Protein AF-A0A2C6MQ19-F1 (afdb_monomer_lite)

Foldseek 3Di:
DDELVCLQVVVVHQLCRVCVVLVHHSVVSVVCSVAVQPPDPSVVVSSCVVSVHDPVVYDGGD

Sequence (62 aa):
MKTLKELRTDYGLTQKELGDLFKVSSRTIQNMEKDSTNIKDSLLSKYMSAFNVKYDDIFLGN

pLDDT: mean 96.97, std 2.97, range [76.81, 98.69]

InterPro domains:
  IPR001387 Cro/C1-type, helix-turn-helix domain [PF01381] (4-57)
  IPR001387 Cro/C1-type, helix-turn-helix domain [PS50943] (4-58)
  IPR001387 Cro/C1-type, helix-turn-helix domain [SM00530] (3-58)
  IPR001387 Cro/C1-type, helix-turn-helix domain [cd00093] (1-58)
  IPR010982 Lambda repressor-like, DNA-binding domain superfamily [G3DSA:1.10.260.40] (1-62)
  IPR010982 Lambda repressor-like, DNA-binding domain superfamily [SSF47413] (3-61)

Radius of gyration: 10.18 Å; chains: 1; bounding box: 23×22×23 Å

Structure (mmCIF, N/CA/C/O backbone):
data_AF-A0A2C6MQ19-F1
#
_entry.id   AF-A0A2C6MQ19-F1
#
loop_
_atom_site.group_PDB
_atom_site.id
_atom_site.type_symbol
_atom_site.label_atom_id
_atom_site.label_alt_id
_atom_site.label_comp_id
_atom_site.label_asym_id
_atom_site.label_entity_id
_atom_site.label_seq_id
_atom_site.pdbx_PDB_ins_code
_atom_site.Cartn_x
_atom_site.Cartn_y
_atom_site.Cartn_z
_atom_site.occupancy
_atom_site.B_iso_or_equiv
_atom_site.auth_seq_id
_atom_site.auth_comp_id
_atom_site.auth_asym_id
_atom_site.auth_atom_id
_atom_site.pdbx_PDB_model_num
ATOM 1 N N . MET A 1 1 ? -4.887 -7.412 -13.981 1.00 90.75 1 MET A N 1
ATOM 2 C CA . MET A 1 1 ? -4.056 -6.578 -13.092 1.00 90.75 1 MET A CA 1
ATOM 3 C C . MET A 1 1 ? -4.945 -5.563 -12.400 1.00 90.75 1 MET A C 1
ATOM 5 O O . MET A 1 1 ? -5.900 -5.115 -13.025 1.00 90.75 1 MET A O 1
ATOM 9 N N . LYS A 1 2 ? -4.657 -5.239 -11.141 1.00 95.56 2 LYS A N 1
ATOM 10 C CA . LYS A 1 2 ? -5.330 -4.202 -10.351 1.00 95.56 2 LYS A CA 1
ATOM 11 C C . LYS A 1 2 ? -4.301 -3.212 -9.824 1.00 95.56 2 LYS A C 1
ATOM 13 O O . LYS A 1 2 ? -3.180 -3.591 -9.485 1.00 95.56 2 LYS A O 1
ATOM 18 N N . THR A 1 3 ? -4.686 -1.951 -9.743 1.00 97.62 3 THR A N 1
ATOM 19 C CA . THR A 1 3 ? -3.913 -0.909 -9.063 1.00 97.62 3 THR A CA 1
ATOM 20 C C . THR A 1 3 ? -3.933 -1.125 -7.547 1.00 97.62 3 THR A C 1
ATOM 22 O O . THR A 1 3 ? -4.816 -1.794 -7.001 1.00 97.62 3 THR A O 1
ATOM 25 N N . LEU A 1 4 ? -2.996 -0.499 -6.828 1.00 97.88 4 LEU A N 1
ATOM 26 C CA . LEU A 1 4 ? -2.972 -0.530 -5.357 1.00 97.88 4 LEU A CA 1
ATOM 27 C C . LEU A 1 4 ? -4.274 0.009 -4.741 1.00 97.88 4 LEU A C 1
ATOM 29 O O . LEU A 1 4 ? -4.747 -0.505 -3.726 1.00 97.88 4 LEU A O 1
ATOM 33 N N . LYS A 1 5 ? -4.872 1.015 -5.390 1.00 98.25 5 LYS A N 1
ATOM 34 C CA . LYS A 1 5 ? -6.135 1.620 -4.969 1.00 98.25 5 LYS A CA 1
ATOM 35 C C . LYS A 1 5 ? -7.295 0.641 -5.095 1.00 98.25 5 LYS A C 1
ATOM 37 O O . LYS A 1 5 ? -8.068 0.531 -4.151 1.00 98.25 5 LYS A O 1
ATOM 42 N N . GLU A 1 6 ? -7.398 -0.061 -6.222 1.00 98.12 6 GLU A N 1
ATOM 43 C CA . GLU A 1 6 ? -8.451 -1.058 -6.452 1.00 98.12 6 GLU A CA 1
ATOM 44 C C . GLU A 1 6 ? -8.357 -2.206 -5.446 1.00 98.12 6 GLU A C 1
ATOM 46 O O . GLU A 1 6 ? -9.353 -2.526 -4.806 1.00 98.12 6 GLU A O 1
ATOM 51 N N . LEU A 1 7 ? -7.151 -2.746 -5.212 1.00 97.94 7 LEU A N 1
ATOM 52 C CA . LEU A 1 7 ? -6.933 -3.781 -4.192 1.00 97.94 7 LEU A CA 1
ATOM 53 C C . LEU A 1 7 ? -7.430 -3.334 -2.814 1.00 97.94 7 LEU A C 1
ATOM 55 O O . LEU A 1 7 ? -8.123 -4.082 -2.127 1.00 97.94 7 LEU A O 1
ATOM 59 N N . ARG A 1 8 ? -7.126 -2.090 -2.422 1.00 98.19 8 ARG A N 1
ATOM 60 C CA . ARG A 1 8 ? -7.602 -1.534 -1.155 1.00 98.19 8 ARG A CA 1
ATOM 61 C C . ARG A 1 8 ? -9.127 -1.393 -1.128 1.00 98.19 8 ARG A C 1
ATOM 63 O O . ARG A 1 8 ? -9.752 -1.759 -0.132 1.00 98.19 8 ARG A O 1
ATOM 70 N N . THR A 1 9 ? -9.723 -0.808 -2.168 1.00 98.19 9 THR A N 1
ATOM 71 C CA . THR A 1 9 ? -11.163 -0.506 -2.190 1.00 98.19 9 THR A CA 1
ATOM 72 C C . THR A 1 9 ? -12.028 -1.751 -2.307 1.00 98.19 9 THR A C 1
ATOM 74 O O . THR A 1 9 ? -13.104 -1.773 -1.718 1.00 98.19 9 THR A O 1
ATOM 77 N N . ASP A 1 10 ? -11.548 -2.798 -2.977 1.00 97.44 10 ASP A N 1
ATOM 78 C CA . ASP A 1 10 ? -12.243 -4.087 -3.079 1.00 97.44 10 ASP A CA 1
ATOM 79 C C . ASP A 1 10 ? -12.415 -4.761 -1.713 1.00 97.44 10 ASP A C 1
ATOM 81 O O . ASP A 1 10 ? -13.382 -5.482 -1.482 1.00 97.44 10 ASP A O 1
ATOM 85 N N . TYR A 1 11 ? -11.497 -4.481 -0.787 1.00 96.12 11 TYR A N 1
ATOM 86 C CA . TYR A 1 11 ? -11.553 -4.934 0.602 1.00 96.12 11 TYR A CA 1
ATOM 87 C C . TYR A 1 11 ? -12.261 -3.937 1.533 1.00 96.12 11 TYR A C 1
ATOM 89 O O . TYR A 1 11 ? -12.284 -4.137 2.746 1.00 96.12 11 TYR A O 1
ATOM 97 N N . GLY A 1 12 ? -12.829 -2.853 0.995 1.00 97.75 12 GLY A N 1
ATOM 98 C CA . GLY A 1 12 ? -13.571 -1.855 1.768 1.00 97.75 12 GLY A CA 1
ATOM 99 C C . GLY A 1 12 ? -12.713 -1.011 2.714 1.00 97.75 12 GLY A C 1
ATOM 100 O O . GLY A 1 12 ? -13.254 -0.370 3.609 1.00 97.75 12 GLY A O 1
ATOM 101 N N . LEU A 1 13 ? -11.388 -0.994 2.533 1.00 98.25 13 LEU A N 1
ATOM 102 C CA . LEU A 1 13 ? -10.469 -0.288 3.424 1.00 98.25 13 LEU A CA 1
ATOM 103 C C . LEU A 1 13 ? -10.303 1.177 3.014 1.00 98.25 13 LEU A C 1
ATOM 105 O O . LEU A 1 13 ? -10.142 1.514 1.838 1.00 98.25 13 LEU A O 1
ATOM 109 N N . THR A 1 14 ? -10.222 2.070 3.992 1.00 98.62 14 THR A N 1
ATOM 110 C CA . THR A 1 14 ? -9.721 3.437 3.806 1.00 98.62 14 THR A CA 1
ATOM 111 C C . THR A 1 14 ? -8.190 3.457 3.727 1.00 98.62 14 THR A C 1
ATOM 113 O O . THR A 1 14 ? -7.500 2.542 4.178 1.00 98.62 14 THR A O 1
ATOM 116 N N . GLN A 1 15 ? -7.611 4.533 3.179 1.00 98.69 15 GLN A N 1
ATOM 117 C CA . GLN A 1 15 ? -6.148 4.705 3.151 1.00 98.69 15 GLN A CA 1
ATOM 118 C C . GLN A 1 15 ? -5.531 4.730 4.557 1.00 98.69 15 GLN A C 1
ATOM 120 O O . GLN A 1 15 ? -4.386 4.317 4.734 1.00 98.69 15 GLN A O 1
ATOM 125 N N . LYS A 1 16 ? -6.282 5.215 5.556 1.00 98.69 16 LYS A N 1
ATOM 126 C CA . LYS A 1 16 ? -5.854 5.201 6.955 1.00 98.69 16 LYS A CA 1
ATOM 127 C C . LYS A 1 16 ? -5.791 3.774 7.490 1.00 98.69 16 LYS A C 1
ATOM 129 O O . LYS A 1 16 ? -4.758 3.396 8.021 1.00 98.69 16 LYS A O 1
ATOM 134 N N . GLU A 1 17 ? -6.844 2.984 7.300 1.00 98.69 17 GLU A N 1
ATOM 135 C CA . GLU A 1 17 ? -6.890 1.593 7.774 1.00 98.69 17 GLU A CA 1
ATOM 136 C C . GLU A 1 17 ? -5.817 0.728 7.112 1.00 98.69 17 GLU A C 1
ATOM 138 O O . GLU A 1 17 ? -5.148 -0.047 7.793 1.00 98.69 17 GLU A O 1
ATOM 143 N N . LEU A 1 18 ? -5.578 0.907 5.808 1.00 98.56 18 LEU A N 1
ATOM 144 C CA . LEU A 1 18 ? -4.483 0.210 5.135 1.00 98.56 18 LEU A CA 1
ATOM 145 C C . LEU A 1 18 ? -3.110 0.673 5.643 1.00 98.56 18 LEU A C 1
ATOM 147 O O . LEU A 1 18 ? -2.206 -0.144 5.812 1.00 98.56 18 LEU A O 1
ATOM 151 N N . GLY A 1 19 ? -2.947 1.972 5.905 1.00 98.50 19 GLY A N 1
ATOM 152 C CA . GLY A 1 19 ? -1.732 2.516 6.510 1.00 98.50 19 GLY A CA 1
ATOM 153 C C . GLY A 1 19 ? -1.458 1.899 7.881 1.00 98.50 19 GLY A C 1
ATOM 154 O O . GLY A 1 19 ? -0.355 1.405 8.120 1.00 98.50 19 GLY A O 1
ATOM 155 N N . ASP A 1 20 ? -2.480 1.836 8.735 1.00 98.50 20 ASP A N 1
ATOM 156 C CA . ASP A 1 20 ? -2.412 1.220 10.061 1.00 98.50 20 ASP A CA 1
ATOM 157 C C . ASP A 1 20 ? -2.054 -0.280 9.950 1.00 98.50 20 ASP A C 1
ATOM 159 O O . ASP A 1 20 ? -1.127 -0.742 10.622 1.00 98.50 20 ASP A O 1
ATOM 163 N N . LEU A 1 21 ? -2.685 -1.019 9.024 1.00 97.94 21 LEU A N 1
ATOM 164 C CA . LEU A 1 21 ? -2.381 -2.430 8.736 1.00 97.94 21 LEU A CA 1
ATOM 165 C C . LEU A 1 21 ? -0.928 -2.627 8.276 1.00 97.94 21 LEU A C 1
ATOM 167 O O . LEU A 1 21 ? -0.237 -3.551 8.712 1.00 97.94 21 LEU A O 1
ATOM 171 N N . PHE A 1 22 ? -0.438 -1.748 7.403 1.00 98.00 22 PHE A N 1
ATOM 172 C CA . PHE A 1 22 ? 0.913 -1.825 6.848 1.00 98.00 22 PHE A CA 1
ATOM 17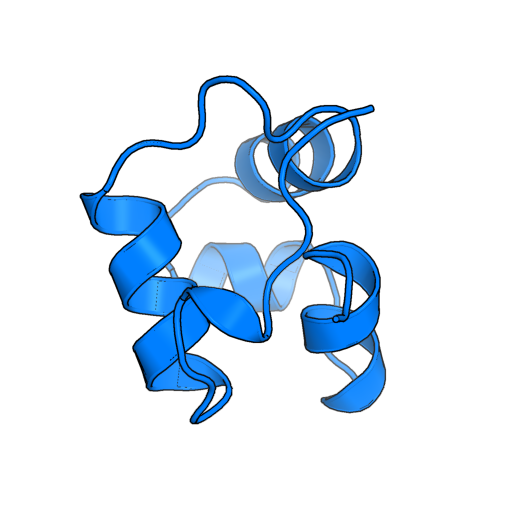3 C C . PHE A 1 22 ? 1.963 -1.138 7.718 1.00 98.00 22 PHE A C 1
ATOM 175 O O . PHE A 1 22 ? 3.148 -1.196 7.375 1.00 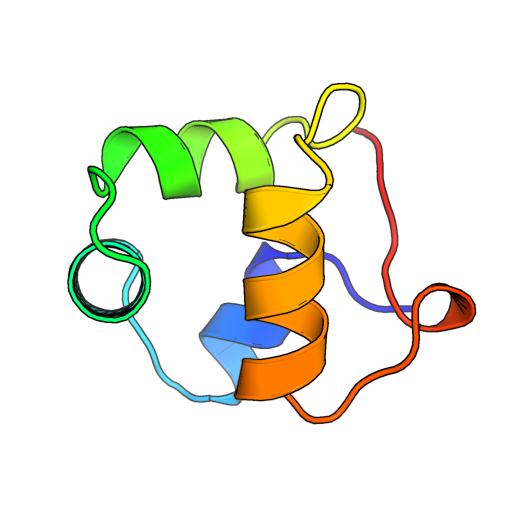98.00 22 PHE A O 1
ATOM 182 N N . LYS A 1 23 ? 1.573 -0.547 8.852 1.00 97.8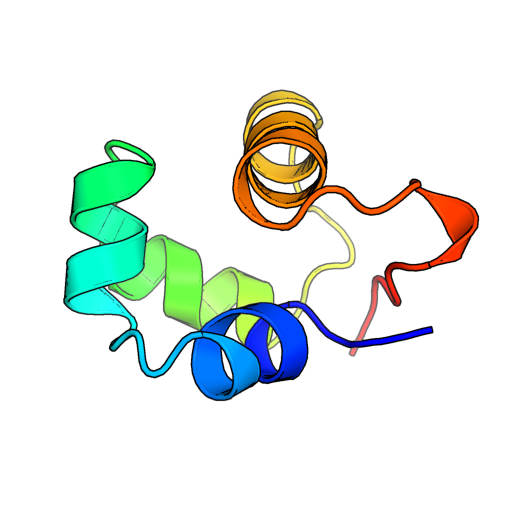1 23 LYS A N 1
ATOM 183 C CA . LYS A 1 23 ? 2.444 0.243 9.732 1.00 97.81 23 LYS A CA 1
ATOM 184 C C . LYS A 1 23 ? 3.176 1.357 8.968 1.00 97.81 23 LYS A C 1
A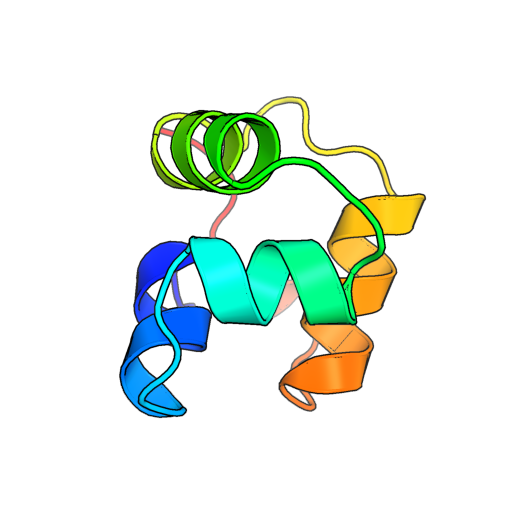TOM 186 O O . LYS A 1 23 ? 4.385 1.534 9.113 1.00 97.81 23 LYS A O 1
ATOM 191 N N . VAL A 1 24 ? 2.448 2.076 8.115 1.00 97.69 24 VAL A N 1
ATOM 192 C CA . VAL A 1 24 ? 2.912 3.253 7.362 1.00 97.69 24 VAL A CA 1
ATOM 193 C C . VAL A 1 24 ? 1.877 4.373 7.456 1.00 97.69 24 VAL A C 1
ATOM 195 O O . VAL A 1 24 ? 0.728 4.149 7.818 1.00 97.69 24 VAL A O 1
ATOM 198 N N . SER A 1 25 ? 2.259 5.601 7.113 1.00 98.38 25 SER A N 1
ATOM 199 C CA . SER A 1 25 ? 1.297 6.706 7.120 1.00 98.38 25 SER A CA 1
ATOM 200 C C . SER A 1 25 ? 0.237 6.546 6.020 1.00 98.38 25 SER A C 1
ATOM 202 O O . SER A 1 25 ? 0.532 6.043 4.933 1.00 98.38 25 SER A O 1
ATOM 204 N N . SER A 1 26 ? -0.971 7.066 6.247 1.00 98.25 26 SER A N 1
ATOM 205 C CA . SER A 1 26 ? -2.006 7.169 5.203 1.00 98.25 26 SER A CA 1
ATOM 206 C C . SER A 1 26 ? -1.514 7.943 3.972 1.00 98.25 26 SER A C 1
ATOM 208 O O . SER A 1 26 ? -1.848 7.595 2.843 1.00 98.25 26 SER A O 1
ATOM 210 N N . ARG A 1 27 ? -0.644 8.943 4.173 1.00 98.31 27 ARG A N 1
ATOM 211 C CA . ARG A 1 27 ? 0.019 9.693 3.096 1.00 98.31 27 ARG A CA 1
ATOM 212 C C . ARG A 1 27 ? 0.950 8.817 2.260 1.00 98.31 27 ARG A C 1
ATOM 214 O O . ARG A 1 27 ? 1.039 9.004 1.052 1.00 98.31 27 ARG A O 1
ATOM 221 N N . THR A 1 28 ? 1.633 7.854 2.879 1.00 98.00 28 THR A N 1
ATOM 222 C CA . THR A 1 28 ? 2.437 6.863 2.153 1.00 98.00 28 THR A CA 1
ATOM 223 C C . THR A 1 28 ? 1.543 6.034 1.238 1.00 98.00 28 THR A C 1
ATOM 225 O O . THR A 1 28 ? 1.867 5.903 0.064 1.00 98.00 28 THR A O 1
ATOM 228 N N . ILE A 1 29 ? 0.400 5.546 1.735 1.00 98.38 29 ILE A N 1
ATOM 229 C CA . ILE A 1 29 ? -0.578 4.818 0.910 1.00 98.38 29 ILE A CA 1
ATOM 230 C C . ILE A 1 29 ? -1.076 5.697 -0.240 1.00 98.38 29 ILE A C 1
ATOM 232 O O . ILE A 1 29 ? -0.987 5.290 -1.392 1.00 98.38 29 ILE A O 1
ATOM 236 N N . GLN A 1 30 ? -1.505 6.929 0.048 1.00 98.31 30 GLN A N 1
ATOM 237 C CA . GLN A 1 30 ? -1.971 7.875 -0.967 1.00 98.31 30 GLN A CA 1
ATOM 238 C C . GLN A 1 30 ? -0.930 8.125 -2.069 1.00 98.31 30 GLN A C 1
ATOM 240 O O . GLN A 1 30 ? -1.275 8.114 -3.247 1.00 98.31 30 GLN A O 1
ATOM 245 N N . ASN A 1 31 ? 0.335 8.351 -1.700 1.00 97.94 31 ASN A N 1
ATOM 246 C CA . ASN A 1 31 ? 1.405 8.592 -2.668 1.00 97.94 31 ASN A CA 1
ATOM 247 C C . ASN A 1 31 ? 1.644 7.372 -3.565 1.00 97.94 31 ASN A C 1
ATOM 249 O O . ASN A 1 31 ? 1.832 7.547 -4.762 1.00 97.94 31 ASN A O 1
ATOM 253 N N . MET A 1 32 ? 1.609 6.161 -3.001 1.00 97.69 32 MET A N 1
ATOM 254 C CA . MET A 1 32 ? 1.802 4.921 -3.763 1.00 97.69 32 MET A CA 1
ATOM 255 C C . MET A 1 32 ? 0.607 4.607 -4.665 1.00 97.69 32 MET A C 1
ATOM 257 O O . MET A 1 32 ? 0.788 4.102 -5.762 1.00 97.69 32 MET A O 1
ATOM 261 N N . GLU A 1 33 ? -0.613 4.924 -4.234 1.00 97.44 33 GLU A N 1
ATOM 262 C CA . GLU A 1 33 ? -1.805 4.803 -5.084 1.00 97.44 33 GLU A CA 1
ATOM 263 C C . GLU A 1 33 ? -1.840 5.817 -6.220 1.00 97.44 33 GLU A C 1
ATOM 265 O O . GLU A 1 33 ? -2.528 5.586 -7.210 1.00 97.44 33 GLU A O 1
ATOM 270 N N . LYS A 1 34 ? -1.146 6.946 -6.051 1.00 97.44 34 LYS A N 1
ATOM 271 C CA . LYS A 1 34 ? -0.962 7.926 -7.110 1.00 97.44 34 LYS A CA 1
ATOM 272 C C . LYS A 1 34 ? 0.090 7.437 -8.096 1.00 97.44 34 LYS A C 1
ATOM 274 O O . LYS A 1 34 ? -0.239 7.310 -9.255 1.00 97.44 34 LYS A O 1
ATOM 279 N N . ASP A 1 35 ? 1.305 7.156 -7.625 1.00 97.12 35 ASP A N 1
ATOM 280 C CA . ASP A 1 35 ? 2.420 6.680 -8.446 1.00 97.12 35 ASP A CA 1
ATOM 281 C C . ASP A 1 35 ? 3.176 5.574 -7.702 1.00 97.12 35 ASP A C 1
ATOM 283 O O . ASP A 1 35 ? 3.831 5.802 -6.677 1.00 97.12 35 ASP A O 1
ATOM 287 N N . SER A 1 36 ? 3.076 4.359 -8.234 1.00 96.50 36 SER A N 1
ATOM 288 C CA . SER A 1 36 ? 3.666 3.151 -7.649 1.00 96.50 36 SER A CA 1
ATOM 289 C C . SER A 1 36 ? 4.949 2.701 -8.348 1.00 96.50 36 SER A C 1
ATOM 291 O O . SER A 1 36 ? 5.496 1.659 -7.987 1.00 96.50 36 SER A O 1
ATOM 293 N N . THR A 1 37 ? 5.485 3.501 -9.279 1.00 95.56 37 THR A N 1
ATOM 294 C CA . THR A 1 37 ? 6.706 3.182 -10.044 1.00 95.56 37 THR A CA 1
ATOM 295 C C . THR A 1 37 ? 7.893 2.851 -9.133 1.00 95.56 37 THR A C 1
ATOM 297 O O . THR A 1 37 ? 8.690 1.972 -9.438 1.00 95.56 37 THR A O 1
ATOM 300 N N . ASN A 1 38 ? 7.992 3.532 -7.985 1.00 94.62 38 ASN A N 1
ATOM 301 C CA . ASN A 1 38 ? 9.090 3.384 -7.021 1.00 94.62 38 ASN A CA 1
ATOM 302 C C . ASN A 1 38 ? 8.660 2.684 -5.717 1.00 94.62 38 ASN A C 1
ATOM 304 O O . ASN A 1 38 ? 9.206 2.975 -4.644 1.00 94.62 38 ASN A O 1
ATOM 308 N N . ILE A 1 39 ? 7.649 1.809 -5.763 1.00 96.94 39 ILE A N 1
ATOM 309 C CA . ILE A 1 39 ? 7.241 1.053 -4.575 1.00 96.94 39 ILE A CA 1
ATOM 310 C C . ILE A 1 39 ? 8.402 0.191 -4.060 1.00 96.94 39 ILE A C 1
ATOM 312 O O . ILE A 1 39 ? 9.108 -0.464 -4.818 1.00 96.94 39 ILE A O 1
ATOM 316 N N . LYS A 1 40 ? 8.603 0.181 -2.739 1.00 96.69 40 LYS A N 1
ATOM 317 C CA . LYS A 1 40 ? 9.596 -0.696 -2.104 1.00 96.69 40 LYS A CA 1
ATOM 318 C C . LYS A 1 40 ? 9.066 -2.126 -2.030 1.00 96.69 40 LYS A C 1
ATOM 320 O O . LYS A 1 40 ? 7.917 -2.316 -1.626 1.00 96.69 40 LYS A O 1
ATOM 325 N N . ASP A 1 41 ? 9.933 -3.113 -2.240 1.00 96.88 41 ASP A N 1
ATOM 326 C CA . ASP A 1 41 ? 9.601 -4.546 -2.132 1.00 96.88 41 ASP A CA 1
ATOM 327 C C . ASP A 1 41 ? 8.925 -4.908 -0.805 1.00 96.88 41 ASP A C 1
ATOM 329 O O . ASP A 1 41 ? 8.004 -5.721 -0.761 1.00 96.88 41 ASP A O 1
ATOM 333 N N . SER A 1 42 ? 9.329 -4.259 0.291 1.00 96.94 42 SER A N 1
ATOM 334 C CA . SER A 1 42 ? 8.739 -4.480 1.615 1.00 96.94 42 SER A CA 1
ATOM 335 C C . SER A 1 42 ? 7.287 -4.016 1.725 1.00 96.94 42 SER A C 1
ATOM 337 O O . SER A 1 42 ? 6.532 -4.565 2.524 1.00 96.94 42 SER A O 1
ATOM 339 N N . LEU A 1 43 ? 6.881 -3.008 0.949 1.00 97.38 43 LEU A N 1
ATOM 340 C CA . LEU A 1 43 ? 5.494 -2.563 0.873 1.00 97.38 43 LEU A CA 1
ATOM 341 C C . LEU A 1 43 ? 4.719 -3.403 -0.142 1.00 97.38 43 LEU A C 1
ATOM 343 O O . LEU A 1 43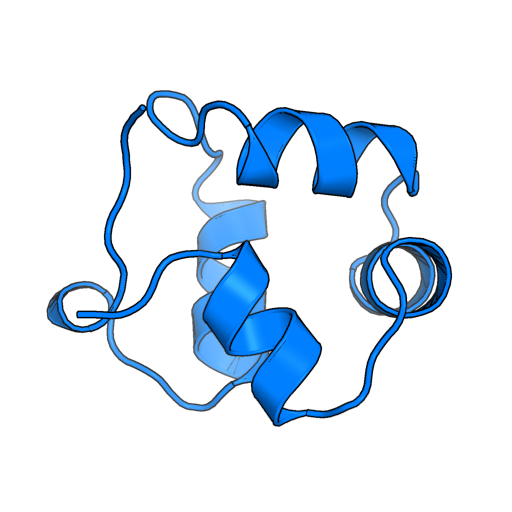 ? 3.608 -3.829 0.156 1.00 97.38 43 LEU A O 1
ATOM 347 N N . LEU A 1 44 ? 5.323 -3.712 -1.289 1.00 97.94 44 LEU A N 1
ATOM 348 C CA . LEU A 1 44 ? 4.720 -4.570 -2.308 1.00 97.94 44 LEU A CA 1
ATOM 349 C C . LEU A 1 44 ? 4.394 -5.968 -1.762 1.00 97.94 44 LEU A C 1
ATOM 351 O O . LEU A 1 44 ? 3.283 -6.461 -1.937 1.00 97.94 44 LEU A O 1
ATOM 355 N N . SER A 1 45 ? 5.308 -6.555 -0.988 1.00 98.00 45 SER A N 1
ATOM 356 C CA . SER A 1 45 ? 5.094 -7.846 -0.321 1.00 98.00 45 SER A CA 1
ATOM 357 C C . SER A 1 45 ? 3.919 -7.809 0.664 1.00 98.00 45 SER A C 1
ATOM 359 O O . SER A 1 45 ? 3.220 -8.811 0.827 1.00 98.00 45 SER A O 1
ATOM 361 N N . LYS A 1 46 ? 3.655 -6.655 1.301 1.00 98.12 46 LYS A N 1
ATOM 362 C CA . LYS A 1 46 ? 2.477 -6.470 2.165 1.00 98.12 46 LYS A CA 1
ATOM 363 C C . LYS A 1 46 ? 1.186 -6.445 1.354 1.00 98.12 46 LYS A C 1
ATOM 365 O O . LYS A 1 46 ? 0.230 -7.079 1.780 1.00 98.12 46 LYS A O 1
ATOM 370 N N . TYR A 1 47 ? 1.168 -5.788 0.191 1.00 97.94 47 TYR A N 1
ATOM 371 C CA . TYR A 1 47 ? 0.026 -5.838 -0.732 1.00 97.94 47 TYR A CA 1
ATOM 372 C C . TYR A 1 47 ? -0.252 -7.271 -1.196 1.00 97.94 47 TYR A C 1
ATOM 374 O O . TYR A 1 47 ? -1.373 -7.751 -1.048 1.00 97.94 47 TYR A O 1
ATOM 382 N N . MET A 1 48 ? 0.775 -7.977 -1.677 1.00 98.19 48 MET A N 1
ATOM 383 C CA . MET A 1 48 ? 0.644 -9.365 -2.133 1.00 98.19 48 MET A CA 1
ATOM 384 C C . MET A 1 48 ? 0.084 -10.275 -1.033 1.00 98.19 48 MET A C 1
ATOM 386 O O . MET A 1 48 ? -0.851 -11.035 -1.272 1.00 98.19 48 MET A O 1
ATOM 390 N N . SER A 1 49 ? 0.604 -10.143 0.192 1.00 97.81 49 SER A N 1
ATOM 391 C CA . SER A 1 49 ? 0.167 -10.957 1.332 1.00 97.81 49 SER A CA 1
ATOM 392 C C . SER A 1 49 ? -1.237 -10.591 1.825 1.00 97.81 49 SER A C 1
ATOM 394 O O . SER A 1 49 ? -2.032 -11.479 2.110 1.00 97.81 49 SER A O 1
ATOM 396 N N . ALA A 1 50 ? -1.559 -9.298 1.935 1.00 96.94 50 ALA A N 1
ATOM 397 C CA . ALA A 1 50 ? -2.835 -8.841 2.490 1.00 96.94 50 ALA A CA 1
ATOM 398 C C . ALA A 1 50 ? -4.021 -9.101 1.557 1.00 96.94 50 ALA A C 1
ATOM 400 O O . ALA A 1 50 ? -5.121 -9.378 2.030 1.00 96.94 50 ALA A O 1
ATOM 401 N N . PHE A 1 51 ? -3.790 -9.032 0.246 1.00 96.88 51 PHE A N 1
ATOM 402 C CA . PHE A 1 51 ? -4.836 -9.192 -0.764 1.00 96.88 51 PHE A CA 1
ATOM 403 C C . PHE A 1 51 ? -4.782 -10.547 -1.477 1.00 96.88 51 PHE A C 1
ATOM 405 O O . PHE A 1 51 ? -5.588 -10.795 -2.368 1.00 96.88 51 PHE A O 1
ATOM 412 N N . ASN A 1 52 ? -3.865 -11.435 -1.071 1.00 96.81 52 ASN A N 1
ATOM 413 C CA . ASN A 1 52 ? -3.674 -12.766 -1.649 1.00 96.81 52 ASN A CA 1
ATOM 414 C C . ASN A 1 52 ? -3.548 -12.735 -3.188 1.00 96.81 52 ASN A C 1
ATOM 416 O O . ASN A 1 52 ? -4.218 -13.482 -3.902 1.00 96.81 52 ASN A O 1
ATOM 420 N N . VAL A 1 53 ? -2.694 -11.837 -3.688 1.00 96.81 53 VAL A N 1
ATOM 421 C CA . VAL A 1 53 ? -2.434 -11.626 -5.123 1.00 96.81 53 VAL A CA 1
ATOM 422 C C . VAL A 1 53 ? -0.963 -11.855 -5.458 1.00 96.81 53 VAL A C 1
ATOM 424 O O . VAL A 1 53 ? -0.084 -11.694 -4.604 1.00 96.81 53 VAL A O 1
ATOM 427 N N . LYS A 1 54 ? -0.673 -12.219 -6.710 1.00 97.75 54 LYS A N 1
ATOM 428 C CA . LYS A 1 54 ? 0.701 -12.349 -7.212 1.00 97.75 54 LYS A CA 1
ATOM 429 C C . LYS A 1 54 ? 1.219 -11.005 -7.722 1.00 97.75 54 LYS A C 1
ATOM 431 O O . LYS A 1 54 ? 0.448 -10.079 -7.946 1.00 97.75 54 LYS A O 1
ATOM 436 N N . TYR A 1 55 ? 2.530 -10.913 -7.944 1.00 96.25 55 TYR A N 1
ATOM 437 C CA . TYR A 1 55 ? 3.154 -9.722 -8.533 1.00 96.25 55 TYR A CA 1
ATOM 438 C C . TYR A 1 55 ? 2.514 -9.352 -9.880 1.00 96.25 55 TYR A C 1
ATOM 440 O O . TYR A 1 55 ? 2.106 -8.211 -10.065 1.00 96.25 55 TYR A O 1
ATOM 448 N N . ASP A 1 56 ? 2.323 -10.340 -10.760 1.00 96.69 56 ASP A N 1
ATOM 449 C CA . ASP A 1 56 ? 1.731 -10.157 -12.096 1.00 96.69 56 ASP A CA 1
ATOM 450 C C . ASP A 1 56 ? 0.258 -9.713 -12.065 1.00 96.69 56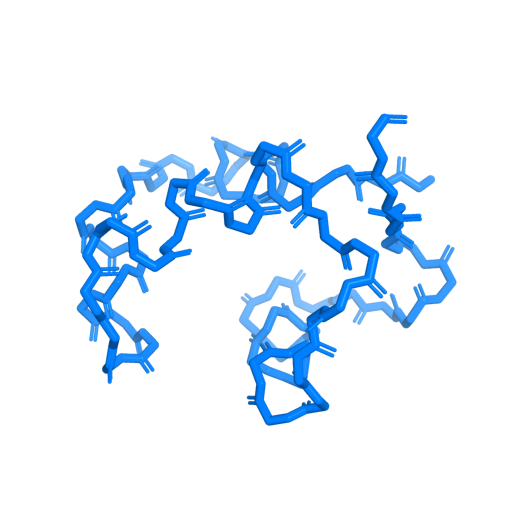 ASP A C 1
ATOM 452 O O . ASP A 1 56 ? -0.297 -9.303 -13.085 1.00 96.69 56 ASP A O 1
ATOM 456 N N . ASP A 1 57 ? -0.393 -9.778 -10.900 1.00 96.56 57 ASP A N 1
ATOM 457 C CA . ASP A 1 57 ? -1.753 -9.286 -10.707 1.00 96.56 57 ASP A CA 1
ATOM 458 C C . ASP A 1 57 ? -1.782 -7.796 -10.329 1.00 96.56 57 ASP A C 1
ATOM 460 O O . ASP A 1 57 ? -2.860 -7.196 -10.337 1.00 96.56 57 ASP A O 1
ATOM 464 N N . ILE A 1 58 ? -0.635 -7.180 -10.020 1.00 97.12 58 ILE A N 1
ATOM 465 C CA . ILE A 1 58 ? -0.521 -5.792 -9.561 1.00 97.12 58 ILE A CA 1
ATOM 466 C C . ILE A 1 58 ? -0.003 -4.910 -10.697 1.00 97.12 58 ILE A C 1
ATOM 468 O O . ILE A 1 58 ? 1.064 -5.143 -11.256 1.00 97.12 58 ILE A O 1
ATOM 472 N N . PHE A 1 59 ? -0.742 -3.849 -11.012 1.00 96.75 59 PHE A N 1
ATOM 473 C CA . PHE A 1 59 ? -0.257 -2.800 -11.904 1.00 96.75 59 PHE A CA 1
ATOM 474 C C . PHE A 1 59 ? 0.571 -1.781 -11.111 1.00 96.75 59 PHE A C 1
ATOM 476 O O . PHE A 1 59 ? 0.054 -1.173 -10.169 1.00 96.75 59 PHE A O 1
ATOM 483 N N . LEU A 1 60 ? 1.836 -1.595 -11.504 1.00 95.38 60 LEU A N 1
ATOM 484 C CA . LEU A 1 60 ? 2.750 -0.600 -10.941 1.00 95.38 60 LEU A CA 1
ATOM 485 C C . LEU A 1 60 ? 3.054 0.483 -11.983 1.00 95.38 60 LEU A C 1
ATOM 487 O O . LEU A 1 60 ? 3.490 0.173 -13.089 1.00 95.38 60 LEU A O 1
ATOM 491 N N . GLY A 1 61 ? 2.829 1.744 -11.626 1.00 90.94 61 GLY A N 1
ATOM 492 C CA . GLY A 1 61 ? 2.973 2.889 -12.524 1.00 90.94 61 GLY A CA 1
ATOM 493 C C . GLY A 1 61 ? 2.046 4.049 -12.160 1.00 90.94 61 GLY A C 1
ATOM 494 O O . GLY A 1 61 ? 1.442 4.047 -11.081 1.00 90.94 61 GLY A O 1
ATOM 495 N N . ASN A 1 62 ? 1.969 5.016 -13.078 1.00 76.81 62 ASN A N 1
ATOM 496 C CA . ASN A 1 62 ? 1.018 6.136 -13.121 1.00 76.81 62 ASN A CA 1
ATOM 497 C C . ASN A 1 62 ? 0.016 5.906 -14.258 1.00 76.81 62 ASN A C 1
ATOM 499 O O . ASN A 1 62 ? 0.473 5.445 -15.330 1.00 76.81 62 ASN A O 1
#

Secondary structure (DSSP, 8-state):
-B-HHHHHHHTT--HHHHHHHHTS-HHHHHHHHH--TT--HHHHHHHHHHHT--GGGB----

Organism: Staphylococcus aureus (NCBI:txid1280)